Protein AF-A0A7C7JL71-F1 (afdb_monomer_lite)

Secondary structure (DSSP, 8-state):
--EEEEE---GGG--TTEEETTEEEEEEEEPSSSSEEEEEEEETTEEEEEEEEEETTEEEEEE-STT--SSSHHHHHHHHHHHHHTT--EEEE----S--GGGS-GGG---HHHHTT----SS----TT-TT-HHHHHHHHH--

Foldseek 3Di:
DWKFKFFDDDCVLDDAQDDFDQKTWHDWAQDPPAQKIWTFMDHDPATFIWIWHDDPRMTMIFTDDPRQDPPNLSRLVHNVRVCVSSVTGTPDGPRDNDDDPPCPCCVVVDDPVVCVVDDDDDDDDDDDCCDPCVVVVVCVVVPD

pLDDT: mean 89.2, std 10.15, range [53.34, 98.44]

Sequence (144 aa):
MPHIYVKDFDLDQFQDNSKYDEVEFYYLAKSSKYNSYLIFTRFRDKEFFLELKKKGNRVLIKSEKTHRPSPNYPVHVAISALAKMLNLQVLSSNLNLKEPKHLTNLEYLKDVEFFNKFQDFGEIAIEIGFGSGRHLLYRAENEP

Radius of gyration: 20.21 Å; chains: 1; bounding box: 53×31×45 Å

Structure (mmCIF, N/CA/C/O backbone):
data_AF-A0A7C7JL71-F1
#
_entry.id   AF-A0A7C7JL71-F1
#
loop_
_atom_site.group_PDB
_atom_site.id
_atom_site.type_symbol
_atom_site.label_atom_id
_atom_site.label_alt_id
_atom_site.label_comp_id
_atom_site.label_asym_id
_atom_site.label_entity_id
_atom_site.label_seq_id
_atom_site.pdbx_PDB_ins_code
_atom_site.Cartn_x
_atom_site.Cartn_y
_atom_site.Cartn_z
_atom_site.occupancy
_atom_site.B_iso_or_equiv
_atom_site.auth_seq_id
_atom_site.auth_comp_id
_atom_site.auth_asym_id
_atom_site.auth_atom_id
_atom_site.pdbx_PDB_model_num
ATOM 1 N N . MET A 1 1 ? 6.430 8.032 -0.819 1.00 85.31 1 MET A N 1
ATOM 2 C CA . MET A 1 1 ? 5.640 6.780 -0.814 1.00 85.31 1 MET A CA 1
ATOM 3 C C . MET A 1 1 ? 4.162 7.140 -0.878 1.00 85.31 1 MET A C 1
ATOM 5 O O . MET A 1 1 ? 3.798 8.121 -0.221 1.00 85.31 1 MET A O 1
ATOM 9 N N . PRO A 1 2 ? 3.347 6.428 -1.673 1.00 94.19 2 PRO A N 1
ATOM 10 C CA . PRO A 1 2 ? 1.902 6.644 -1.721 1.00 94.19 2 PRO A CA 1
ATOM 11 C C . PRO A 1 2 ? 1.289 6.494 -0.334 1.00 94.19 2 PRO A C 1
ATOM 13 O O . PRO A 1 2 ? 1.622 5.544 0.379 1.00 94.19 2 PRO A O 1
ATOM 16 N N . HIS A 1 3 ? 0.458 7.449 0.064 1.00 97.62 3 HIS A N 1
ATOM 17 C CA . HIS A 1 3 ? -0.243 7.423 1.336 1.00 97.62 3 HIS A CA 1
ATOM 18 C C . HIS A 1 3 ? -1.449 8.364 1.353 1.00 97.62 3 HIS A C 1
ATOM 20 O O . HIS A 1 3 ? -1.548 9.311 0.569 1.00 97.62 3 HIS A O 1
ATOM 26 N N . ILE A 1 4 ? -2.330 8.122 2.318 1.00 98.44 4 ILE A N 1
ATOM 27 C CA . ILE A 1 4 ? -3.407 9.035 2.698 1.00 98.44 4 ILE A CA 1
ATOM 28 C C . ILE A 1 4 ? -3.438 9.202 4.216 1.00 98.44 4 ILE A C 1
ATOM 30 O O . ILE A 1 4 ? -3.019 8.311 4.961 1.00 98.44 4 ILE A O 1
ATOM 34 N N . TYR A 1 5 ? -3.963 10.333 4.674 1.00 98.31 5 TYR A N 1
ATOM 35 C CA . TYR A 1 5 ? -4.461 10.474 6.035 1.00 98.31 5 TYR A CA 1
ATOM 36 C C . TYR A 1 5 ? -5.983 10.437 6.003 1.00 98.31 5 TYR A C 1
ATOM 38 O O . TYR A 1 5 ? -6.602 11.154 5.220 1.00 98.31 5 TYR A O 1
ATOM 46 N N . VAL A 1 6 ? -6.576 9.639 6.881 1.00 98.06 6 VAL A N 1
ATOM 47 C CA . VAL A 1 6 ? -8.028 9.557 7.081 1.00 98.06 6 VAL A CA 1
ATOM 48 C C . VAL A 1 6 ? -8.368 9.898 8.528 1.00 98.06 6 VAL A C 1
ATOM 50 O O . VAL A 1 6 ? -7.499 9.815 9.403 1.00 98.06 6 VAL A O 1
ATOM 53 N N . LYS A 1 7 ? -9.613 10.297 8.793 1.00 97.44 7 LYS A N 1
ATOM 54 C CA . LYS A 1 7 ? -10.129 10.396 10.165 1.00 97.44 7 LYS A CA 1
ATOM 55 C C . LYS A 1 7 ? -10.072 9.016 10.828 1.00 97.44 7 LYS A C 1
ATOM 57 O O . LYS A 1 7 ? -10.164 8.011 10.129 1.00 97.44 7 LYS A O 1
ATOM 62 N N . ASP A 1 8 ? -9.869 8.963 12.145 1.00 94.88 8 ASP A N 1
ATOM 63 C CA . ASP A 1 8 ? -9.944 7.685 12.865 1.00 94.88 8 ASP A CA 1
ATOM 64 C C . ASP A 1 8 ? -11.297 7.005 12.631 1.00 94.88 8 ASP A C 1
ATOM 66 O O . ASP A 1 8 ? -12.332 7.668 12.519 1.00 94.88 8 ASP A O 1
ATOM 70 N N . PHE A 1 9 ? -11.245 5.686 12.488 1.00 93.12 9 PHE A N 1
ATOM 71 C CA . PHE A 1 9 ? -12.366 4.839 12.115 1.00 93.12 9 PHE A CA 1
ATOM 72 C C . PHE A 1 9 ? -12.251 3.491 12.826 1.00 93.12 9 PHE A C 1
ATOM 74 O O . PHE A 1 9 ? -11.183 3.126 13.343 1.00 93.12 9 PHE A O 1
ATOM 81 N N . ASP A 1 10 ? -13.367 2.772 12.855 1.00 89.56 10 ASP A N 1
ATOM 82 C CA . ASP A 1 10 ? -13.439 1.446 13.446 1.00 89.56 10 ASP A CA 1
ATOM 83 C C . ASP A 1 10 ? -12.992 0.378 12.443 1.00 89.56 10 ASP A C 1
ATOM 85 O O . ASP A 1 10 ? -13.455 0.348 11.301 1.00 89.56 10 ASP A O 1
ATOM 89 N N . LEU A 1 11 ? -12.072 -0.484 12.873 1.00 86.88 11 LEU A N 1
ATOM 90 C CA . LEU A 1 11 ? -11.543 -1.563 12.043 1.00 86.88 11 LEU A CA 1
ATOM 91 C C . LEU A 1 11 ? -12.468 -2.775 12.002 1.00 86.88 11 LEU A C 1
ATOM 93 O O . LEU A 1 11 ? -12.288 -3.603 11.117 1.00 86.88 11 LEU A O 1
ATOM 97 N 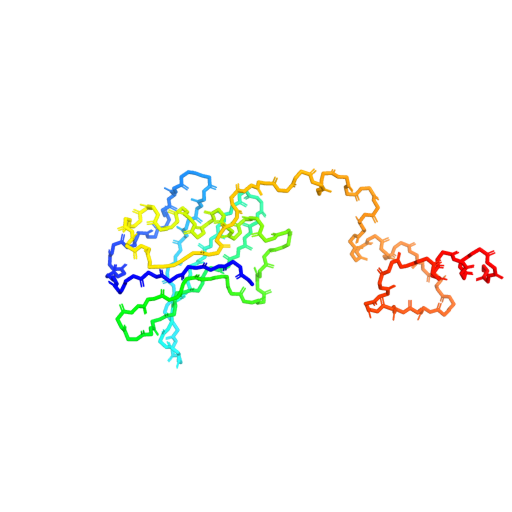N . ASP A 1 12 ? -13.487 -2.837 12.859 1.00 86.06 12 ASP A N 1
ATOM 98 C CA . ASP A 1 12 ? -14.507 -3.891 12.827 1.00 86.06 12 ASP A CA 1
ATOM 99 C C . ASP A 1 12 ? -15.321 -3.883 11.515 1.00 86.06 12 ASP A C 1
ATOM 101 O O . ASP A 1 12 ? -15.985 -4.857 11.169 1.00 86.06 12 ASP A O 1
ATOM 105 N N . GLN A 1 13 ? -15.240 -2.796 10.739 1.00 82.12 13 GLN A N 1
ATOM 106 C CA . GLN A 1 13 ? -15.808 -2.700 9.391 1.00 82.12 13 GLN A CA 1
ATOM 107 C C . GLN A 1 13 ? -15.011 -3.492 8.342 1.00 82.12 13 GLN A C 1
ATOM 109 O O . GLN A 1 13 ? -15.510 -3.726 7.240 1.00 82.12 13 GLN A O 1
ATOM 114 N N . PHE A 1 14 ? -13.766 -3.868 8.644 1.00 91.44 14 PHE A N 1
ATOM 115 C CA . PHE A 1 14 ? -12.931 -4.639 7.735 1.00 91.44 14 PHE A CA 1
ATOM 116 C C . PHE A 1 14 ? -13.330 -6.116 7.768 1.00 91.44 14 PHE A C 1
ATOM 118 O O . PHE A 1 14 ? -13.365 -6.740 8.825 1.00 91.44 14 PHE A O 1
ATOM 125 N N . GLN A 1 15 ? -13.591 -6.677 6.5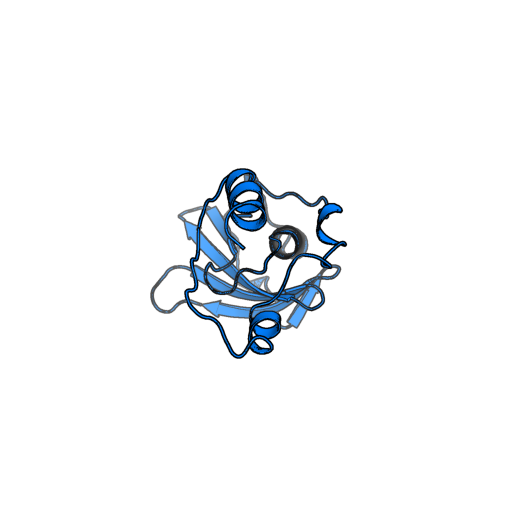90 1.00 91.25 15 GLN A N 1
ATOM 126 C CA . GLN A 1 15 ? -13.879 -8.096 6.417 1.00 91.25 15 GLN A CA 1
ATOM 127 C C . GLN A 1 15 ? -12.688 -8.782 5.752 1.00 91.25 15 GLN A C 1
ATOM 129 O O . GLN A 1 15 ? -12.209 -8.333 4.705 1.00 91.25 15 GLN A O 1
ATOM 134 N N . ASP A 1 16 ? -12.234 -9.878 6.355 1.00 93.50 16 ASP A N 1
ATOM 135 C CA . ASP A 1 16 ? -11.213 -10.742 5.772 1.00 93.50 16 ASP A CA 1
ATOM 136 C C . ASP A 1 16 ? -11.702 -11.332 4.438 1.00 93.50 16 ASP A C 1
ATOM 138 O O . ASP A 1 16 ? -12.887 -11.615 4.252 1.00 93.50 16 ASP A O 1
ATOM 142 N N . ASN A 1 17 ? -10.769 -11.536 3.510 1.00 95.88 17 ASN A N 1
ATOM 143 C CA . ASN A 1 17 ? -11.004 -11.997 2.139 1.00 95.88 17 ASN A CA 1
ATOM 144 C C . ASN A 1 17 ? -12.004 -11.123 1.363 1.00 95.88 17 ASN A C 1
ATOM 146 O O . ASN A 1 17 ? -12.789 -11.615 0.550 1.00 95.88 17 ASN A O 1
ATOM 150 N N . SER A 1 18 ? -11.972 -9.813 1.606 1.00 95.44 18 SER A N 1
ATOM 151 C CA . SER A 1 18 ? -12.773 -8.839 0.873 1.00 95.44 18 SER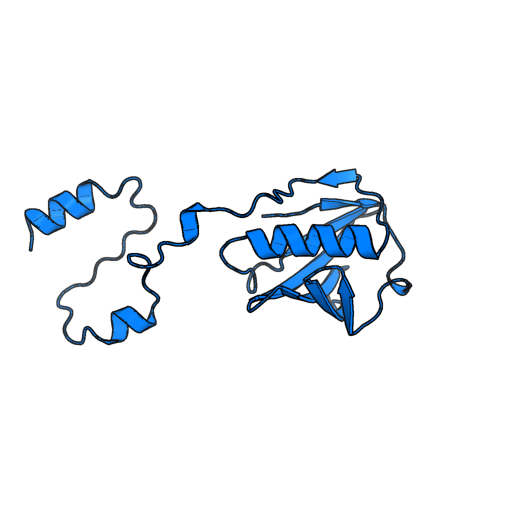 A CA 1
ATOM 152 C C . SER A 1 18 ? -12.118 -8.456 -0.452 1.00 95.44 18 SER A C 1
ATOM 154 O O . SER A 1 18 ? -10.900 -8.510 -0.637 1.00 95.44 18 SER A O 1
ATOM 156 N N . LYS A 1 19 ? -12.950 -8.046 -1.408 1.00 96.56 19 LYS A N 1
ATOM 157 C CA . LYS A 1 19 ? -12.511 -7.557 -2.712 1.00 96.56 19 LYS A CA 1
ATOM 158 C C . LYS A 1 19 ? -13.246 -6.271 -3.043 1.00 96.56 19 LYS A C 1
ATOM 160 O O . LYS A 1 19 ? -14.459 -6.184 -2.867 1.00 96.56 19 LYS A O 1
ATOM 165 N N . TYR A 1 20 ? -12.511 -5.296 -3.560 1.00 96.69 20 TYR A N 1
ATOM 166 C CA . TYR A 1 20 ? -13.071 -4.054 -4.073 1.00 96.69 20 TYR A CA 1
ATOM 167 C C . TYR A 1 20 ? -12.363 -3.692 -5.378 1.00 96.69 20 TYR A C 1
ATOM 169 O O . TYR A 1 20 ? -11.135 -3.586 -5.417 1.00 96.69 20 TYR A O 1
ATOM 177 N N . ASP A 1 21 ? -13.134 -3.514 -6.451 1.00 94.25 21 ASP A N 1
ATOM 178 C CA . ASP A 1 21 ? -12.623 -3.407 -7.821 1.00 94.25 21 ASP A CA 1
ATOM 179 C C . ASP A 1 21 ? -11.667 -4.583 -8.162 1.00 94.25 21 ASP A C 1
ATOM 181 O O . ASP A 1 21 ? -12.039 -5.757 -8.077 1.00 94.25 21 ASP A O 1
ATOM 185 N N . GLU A 1 22 ? -10.423 -4.281 -8.541 1.00 95.12 22 GLU A N 1
ATOM 186 C CA . GLU A 1 22 ? -9.367 -5.247 -8.878 1.00 95.12 22 GLU A CA 1
ATOM 187 C C . GLU A 1 22 ? -8.450 -5.595 -7.687 1.00 95.12 22 GLU A C 1
ATOM 189 O O . GLU A 1 22 ? -7.443 -6.284 -7.865 1.00 95.12 22 GLU A O 1
ATOM 194 N N . VAL A 1 23 ? -8.750 -5.090 -6.486 1.00 98.00 23 VAL A N 1
ATOM 195 C CA . VAL A 1 23 ? -7.900 -5.240 -5.298 1.00 98.00 23 VAL A CA 1
ATOM 196 C C . VAL A 1 23 ? -8.528 -6.230 -4.330 1.00 98.00 23 VAL A C 1
ATOM 198 O O . VAL A 1 23 ? -9.700 -6.114 -3.973 1.00 98.00 23 VAL A O 1
ATOM 201 N N . GLU A 1 24 ? -7.727 -7.185 -3.880 1.00 98.25 24 GLU A N 1
ATOM 202 C CA . GLU A 1 24 ? -8.105 -8.184 -2.885 1.00 98.25 24 GLU A CA 1
ATOM 203 C C . GLU A 1 24 ? -7.397 -7.899 -1.559 1.00 98.25 24 GLU A C 1
ATOM 205 O O . GLU A 1 24 ? -6.192 -7.632 -1.536 1.00 98.25 24 GLU A O 1
ATOM 210 N N . PHE A 1 25 ? -8.141 -7.975 -0.459 1.00 98.00 25 PHE A N 1
ATOM 211 C CA . PHE A 1 25 ? -7.658 -7.792 0.905 1.00 98.00 25 PHE A CA 1
ATOM 212 C C . PHE A 1 25 ? -7.940 -9.064 1.710 1.00 98.00 25 PHE A C 1
ATOM 214 O O . PHE A 1 25 ? -9.091 -9.440 1.909 1.00 98.00 25 PHE A O 1
ATOM 221 N N . TYR A 1 26 ? -6.893 -9.739 2.179 1.00 97.50 26 TYR A N 1
ATOM 222 C CA . TYR A 1 26 ? -7.029 -11.081 2.753 1.00 97.50 26 TYR A CA 1
ATOM 223 C C . TYR A 1 26 ? -7.253 -11.073 4.259 1.00 97.50 26 TYR A C 1
ATOM 225 O O . TYR A 1 26 ? -8.257 -11.596 4.722 1.00 97.50 26 TYR A O 1
ATOM 233 N N . TYR A 1 27 ? -6.329 -10.506 5.032 1.00 95.25 27 TYR A N 1
ATOM 234 C CA . TYR A 1 27 ? -6.432 -10.508 6.490 1.00 95.25 27 TYR A CA 1
ATOM 235 C C . TYR A 1 27 ? -5.804 -9.267 7.107 1.00 95.25 27 TYR A C 1
ATOM 237 O O . TYR A 1 27 ? -4.803 -8.737 6.605 1.00 95.25 27 TYR A O 1
ATOM 245 N N . LEU A 1 28 ? -6.391 -8.833 8.223 1.00 95.06 28 LEU A N 1
ATOM 246 C CA . LEU A 1 28 ? -5.896 -7.749 9.063 1.00 95.06 28 LEU A CA 1
ATOM 247 C C . LEU A 1 28 ? -5.067 -8.314 10.225 1.00 95.06 28 LEU A C 1
ATOM 249 O O . LEU A 1 28 ? -5.578 -8.984 11.117 1.00 95.06 28 LEU A O 1
ATOM 253 N N . ALA A 1 29 ? -3.780 -7.987 10.267 1.00 94.62 29 ALA A N 1
ATOM 254 C CA . ALA A 1 29 ? -2.893 -8.332 11.372 1.00 94.62 29 ALA A CA 1
ATOM 255 C C . ALA A 1 29 ? -2.626 -7.108 12.255 1.00 94.62 29 ALA A C 1
ATOM 257 O O . ALA A 1 29 ? -2.282 -6.034 11.762 1.00 94.62 29 ALA A O 1
ATOM 258 N N . LYS A 1 30 ? -2.721 -7.264 13.578 1.00 94.50 30 LYS A N 1
ATOM 259 C CA . LYS A 1 30 ? -2.355 -6.219 14.544 1.00 94.50 30 LYS A CA 1
ATOM 260 C C . LYS A 1 30 ? -0.897 -6.372 14.970 1.00 94.50 30 LYS A C 1
ATOM 262 O O . LYS A 1 30 ? -0.463 -7.463 15.332 1.00 94.50 30 LYS A O 1
ATOM 267 N N . SER A 1 31 ? -0.140 -5.277 14.975 1.00 92.38 31 SER A N 1
ATOM 268 C CA . SER A 1 31 ? 1.220 -5.295 15.516 1.00 92.38 31 SER A CA 1
ATOM 269 C C . SER A 1 31 ? 1.198 -5.493 17.036 1.00 92.38 31 SER A C 1
ATOM 271 O O . SER A 1 31 ? 0.447 -4.833 17.750 1.00 92.38 31 SER A O 1
ATOM 273 N N . SER A 1 32 ? 2.069 -6.367 17.544 1.00 91.94 32 SER A N 1
ATOM 274 C CA . SER A 1 32 ? 2.266 -6.575 18.986 1.00 91.94 32 SER A CA 1
ATOM 275 C C . SER A 1 32 ? 3.070 -5.456 19.660 1.00 91.94 32 SER A C 1
ATOM 277 O O . SER A 1 32 ? 3.002 -5.297 20.875 1.00 91.94 32 SER A O 1
ATOM 279 N N . LYS A 1 33 ? 3.837 -4.677 18.884 1.00 90.62 33 LYS A N 1
ATOM 280 C CA . LYS A 1 33 ? 4.787 -3.669 19.390 1.00 90.62 33 LYS A CA 1
ATOM 281 C C . LYS A 1 33 ? 4.364 -2.232 19.099 1.00 90.62 33 LYS A C 1
ATOM 283 O O . LYS A 1 33 ? 4.702 -1.322 19.853 1.00 90.62 33 LYS A O 1
ATOM 288 N N . TYR A 1 34 ? 3.672 -2.009 17.988 1.00 89.56 34 TYR A N 1
ATOM 289 C CA . TYR A 1 34 ? 3.298 -0.677 17.527 1.00 89.56 34 TYR A CA 1
ATOM 290 C C . TYR A 1 34 ? 1.779 -0.542 17.462 1.00 89.56 34 TYR A C 1
ATOM 292 O O . TYR A 1 34 ? 1.066 -1.517 17.264 1.00 89.56 34 TYR A O 1
ATOM 300 N N . ASN A 1 35 ? 1.270 0.686 17.576 1.00 90.56 35 ASN A N 1
ATOM 301 C CA . ASN A 1 35 ? -0.148 0.965 17.342 1.00 90.56 35 ASN A CA 1
ATOM 302 C C . ASN A 1 35 ? -0.446 1.035 15.830 1.00 90.56 35 ASN A C 1
ATOM 304 O O . ASN A 1 35 ? -0.767 2.096 15.280 1.00 90.56 35 ASN A O 1
ATOM 308 N N . SER A 1 36 ? -0.225 -0.083 15.143 1.00 94.56 36 SER A N 1
ATOM 309 C CA . SER A 1 36 ? -0.440 -0.232 13.709 1.00 94.56 36 SER A CA 1
ATOM 310 C C . SER A 1 36 ? -0.979 -1.611 13.346 1.00 94.56 36 SER A C 1
ATOM 312 O O . SER A 1 36 ? -0.856 -2.578 14.101 1.00 94.56 36 SER A O 1
ATOM 314 N N . TYR A 1 37 ? -1.573 -1.669 12.162 1.00 96.19 37 TYR A N 1
ATOM 315 C CA . TYR A 1 37 ? -2.129 -2.867 11.560 1.00 96.19 37 TYR A CA 1
ATOM 316 C C . TYR A 1 37 ? -1.525 -3.063 10.173 1.00 96.19 37 TYR A C 1
ATOM 318 O O . TYR A 1 37 ? -1.116 -2.090 9.533 1.00 96.19 37 TYR A O 1
ATOM 326 N N . LEU A 1 38 ? -1.481 -4.307 9.718 1.00 96.69 38 LEU A N 1
ATOM 327 C CA . LEU A 1 38 ? -1.103 -4.688 8.366 1.00 96.69 38 LEU A CA 1
ATOM 328 C C . LEU A 1 38 ? -2.282 -5.370 7.683 1.00 96.69 38 LEU A C 1
ATOM 330 O O . LEU A 1 38 ? -2.974 -6.160 8.313 1.00 96.69 38 LEU A O 1
ATOM 334 N N . ILE A 1 39 ? -2.477 -5.090 6.400 1.00 97.38 39 ILE A N 1
ATOM 335 C CA . ILE A 1 39 ? -3.447 -5.787 5.555 1.00 97.38 39 ILE A CA 1
ATOM 336 C C . ILE A 1 39 ? -2.686 -6.455 4.422 1.00 97.38 39 ILE A C 1
ATOM 338 O O . ILE A 1 39 ? -2.022 -5.765 3.638 1.00 97.38 39 ILE A O 1
ATOM 342 N N . PHE A 1 40 ? -2.784 -7.781 4.327 1.00 97.56 40 PHE A N 1
ATOM 343 C CA . PHE A 1 40 ? -2.261 -8.497 3.167 1.00 97.56 40 PHE A CA 1
AT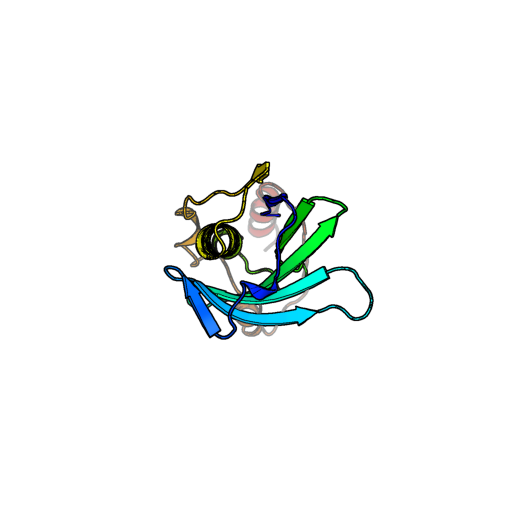OM 344 C C . PHE A 1 40 ? -3.128 -8.189 1.948 1.00 97.56 40 PHE A C 1
ATOM 346 O O . PHE A 1 40 ? -4.345 -8.370 1.983 1.00 97.56 40 PHE A O 1
ATOM 353 N N . THR A 1 41 ? -2.502 -7.656 0.904 1.00 97.94 41 THR A N 1
ATOM 354 C CA . THR A 1 41 ? -3.183 -7.053 -0.239 1.00 97.94 41 THR A CA 1
ATOM 355 C C . THR A 1 41 ? -2.615 -7.603 -1.537 1.00 97.94 41 THR A C 1
ATOM 357 O O . THR A 1 41 ? -1.395 -7.667 -1.706 1.00 97.94 41 THR A O 1
ATOM 360 N N . ARG A 1 42 ? -3.496 -7.930 -2.482 1.00 97.50 42 ARG A N 1
ATOM 361 C CA . ARG A 1 42 ? -3.121 -8.298 -3.846 1.00 97.50 42 ARG A CA 1
ATOM 362 C C . ARG A 1 42 ? -3.789 -7.380 -4.855 1.00 97.50 42 ARG A C 1
ATOM 364 O O . ARG A 1 42 ? -4.982 -7.098 -4.774 1.00 97.50 42 ARG A O 1
ATOM 371 N N . PHE A 1 43 ? -3.009 -6.941 -5.831 1.00 96.00 43 PHE A N 1
ATOM 372 C CA . PHE A 1 43 ? -3.499 -6.276 -7.031 1.00 96.00 43 PHE A CA 1
ATOM 373 C C . PHE A 1 43 ? -2.825 -6.928 -8.237 1.00 96.00 43 PHE A C 1
ATOM 375 O O . PHE A 1 43 ? -1.604 -6.834 -8.386 1.00 96.00 43 PHE A O 1
ATOM 382 N N . ARG A 1 44 ? -3.619 -7.593 -9.085 1.00 92.12 44 ARG A N 1
ATOM 383 C CA . ARG A 1 44 ? -3.125 -8.431 -10.194 1.00 92.12 44 ARG A CA 1
ATOM 384 C C . ARG A 1 44 ? -2.122 -9.486 -9.684 1.00 92.12 44 ARG A C 1
ATOM 386 O O . ARG A 1 44 ? -2.466 -10.259 -8.797 1.00 92.12 44 ARG A O 1
ATOM 393 N N . ASP A 1 45 ? -0.902 -9.510 -10.216 1.00 90.31 45 ASP A N 1
ATOM 394 C CA . ASP A 1 45 ? 0.195 -10.417 -9.847 1.00 90.31 45 ASP A CA 1
ATOM 395 C C . ASP A 1 45 ? 1.065 -9.898 -8.686 1.00 90.31 45 ASP A C 1
ATOM 397 O O . ASP A 1 45 ? 2.059 -10.527 -8.328 1.00 90.31 45 ASP A O 1
ATOM 401 N N . LYS A 1 46 ? 0.744 -8.728 -8.114 1.00 92.38 46 LYS A N 1
ATOM 402 C CA . LYS A 1 46 ? 1.547 -8.102 -7.056 1.00 92.38 46 LYS A CA 1
ATOM 403 C C . LYS A 1 46 ? 0.910 -8.284 -5.689 1.00 92.38 46 LYS A C 1
ATOM 405 O O . LYS A 1 46 ? -0.187 -7.788 -5.434 1.00 92.38 46 LYS A O 1
ATOM 410 N N . GLU A 1 47 ? 1.667 -8.908 -4.798 1.00 95.88 47 GLU A N 1
ATOM 411 C CA . GLU A 1 47 ? 1.333 -9.110 -3.392 1.00 95.88 47 GLU A CA 1
ATOM 412 C C . GLU A 1 47 ? 2.181 -8.194 -2.512 1.00 95.88 47 GLU A C 1
ATOM 414 O O . GLU A 1 47 ? 3.385 -8.039 -2.725 1.00 95.88 47 GLU A O 1
ATOM 419 N N . PHE A 1 48 ? 1.542 -7.533 -1.550 1.00 96.38 48 PHE A N 1
ATOM 420 C CA . PHE A 1 48 ? 2.197 -6.590 -0.649 1.00 96.38 48 PHE A CA 1
ATOM 421 C C . PHE A 1 48 ? 1.351 -6.323 0.595 1.00 96.38 48 PHE A C 1
ATOM 423 O O . PHE A 1 48 ? 0.206 -6.757 0.709 1.00 96.38 48 PHE A O 1
ATOM 430 N N . PHE A 1 49 ? 1.909 -5.565 1.538 1.00 97.44 49 PHE A N 1
ATOM 431 C CA . PHE A 1 49 ? 1.199 -5.163 2.748 1.00 97.44 49 PHE A CA 1
ATOM 432 C C . PHE A 1 49 ? 0.888 -3.669 2.746 1.00 97.44 49 PHE A C 1
ATOM 434 O O . PHE A 1 49 ? 1.770 -2.831 2.529 1.00 97.44 49 PHE A O 1
ATOM 441 N N . LEU A 1 50 ? -0.360 -3.329 3.061 1.00 97.44 50 LEU A N 1
ATOM 442 C CA . LEU A 1 50 ? -0.720 -1.985 3.502 1.00 97.44 50 LEU A CA 1
ATOM 443 C C . LEU A 1 50 ? -0.558 -1.889 5.018 1.00 97.44 50 LEU A C 1
ATOM 445 O O . LEU A 1 50 ? -0.945 -2.793 5.744 1.00 97.44 50 LEU A O 1
ATOM 449 N N . GLU A 1 51 ? -0.010 -0.780 5.499 1.00 97.25 51 GLU A N 1
ATOM 450 C CA . GLU A 1 51 ? 0.124 -0.447 6.913 1.00 97.25 51 GLU A CA 1
ATOM 451 C C . GLU A 1 51 ? -0.852 0.674 7.284 1.00 97.25 51 GLU A C 1
ATOM 453 O O . GLU A 1 51 ? -0.840 1.754 6.681 1.00 97.25 51 GLU A O 1
ATOM 458 N N . LEU A 1 52 ? -1.650 0.433 8.323 1.00 97.25 52 LEU A N 1
ATOM 459 C CA . LEU A 1 52 ? -2.548 1.400 8.943 1.00 97.25 52 LEU A CA 1
ATOM 460 C C . LEU A 1 52 ? -1.950 1.810 10.284 1.00 97.25 52 LEU A C 1
ATOM 462 O O . LEU A 1 52 ? -1.893 1.017 11.220 1.00 97.25 52 LEU A O 1
ATOM 466 N N . LYS A 1 53 ? -1.499 3.058 10.400 1.00 96.31 53 LYS A N 1
ATOM 467 C CA . LYS A 1 53 ? -0.853 3.571 11.612 1.00 96.31 53 LYS A CA 1
ATOM 468 C C . LYS A 1 53 ? -1.724 4.623 12.284 1.00 96.31 53 LYS A C 1
ATOM 470 O O . LYS A 1 53 ? -1.874 5.727 11.750 1.00 96.31 53 LYS A O 1
ATOM 475 N N . LYS A 1 54 ? -2.256 4.304 13.468 1.00 94.25 54 LYS A N 1
ATOM 476 C CA . LYS A 1 54 ? -3.064 5.242 14.259 1.00 94.25 54 LYS A CA 1
ATOM 477 C C . LYS A 1 54 ? -2.184 6.371 14.812 1.00 94.25 54 LYS A C 1
ATOM 479 O O . LYS A 1 54 ? -1.076 6.135 15.298 1.00 94.25 54 LYS A O 1
ATOM 484 N N . LYS A 1 55 ? -2.657 7.615 14.710 1.00 92.75 55 LYS A N 1
ATOM 485 C CA . LYS A 1 55 ? -1.980 8.832 15.190 1.00 92.75 55 LYS A CA 1
ATOM 486 C C . LYS A 1 55 ? -3.004 9.812 15.772 1.00 92.75 55 LYS A C 1
ATOM 488 O O . LYS A 1 55 ? -3.409 10.756 15.094 1.00 92.75 55 LYS A O 1
ATOM 493 N N . GLY A 1 56 ? -3.397 9.609 17.029 1.00 90.25 56 GLY A N 1
ATOM 494 C CA . GLY A 1 56 ? -4.481 10.382 17.643 1.00 90.25 56 GLY A CA 1
ATOM 495 C C . GLY A 1 56 ? -5.779 10.178 16.859 1.00 90.25 56 GLY A C 1
ATOM 496 O O . GLY A 1 56 ? -6.120 9.045 16.545 1.00 90.25 56 GLY A O 1
ATOM 497 N N . ASN A 1 57 ? -6.429 11.269 16.447 1.00 93.62 57 ASN A N 1
ATOM 498 C CA . ASN A 1 57 ? -7.731 11.238 15.759 1.00 93.62 57 ASN A CA 1
ATOM 499 C C . ASN A 1 57 ? -7.642 11.002 14.236 1.00 93.62 57 ASN A C 1
ATOM 501 O O . ASN A 1 57 ? -8.586 11.293 13.499 1.00 93.62 57 ASN A O 1
ATOM 505 N N . ARG A 1 58 ? -6.492 10.532 13.740 1.00 96.56 58 ARG A N 1
ATOM 506 C CA . ARG A 1 58 ? -6.267 10.228 12.321 1.00 96.56 58 ARG A CA 1
ATOM 507 C C . ARG A 1 58 ? -5.484 8.935 12.145 1.00 96.56 58 ARG A C 1
ATOM 509 O O . ARG A 1 58 ? -4.667 8.570 12.992 1.00 96.56 58 ARG A O 1
ATOM 516 N N . VAL A 1 59 ? -5.654 8.304 10.992 1.00 97.56 59 VAL A N 1
ATOM 517 C CA . VAL A 1 59 ? -4.919 7.101 10.590 1.00 97.56 59 VAL A CA 1
ATOM 518 C C . VAL A 1 59 ? -4.130 7.403 9.323 1.00 97.56 59 VAL A C 1
ATOM 520 O O . VAL A 1 59 ? -4.646 7.995 8.377 1.00 97.56 59 VAL A O 1
ATOM 523 N N . LEU A 1 60 ? -2.851 7.029 9.322 1.00 97.69 60 LEU A N 1
ATOM 524 C CA . LEU A 1 60 ? -2.002 7.049 8.134 1.00 97.69 60 LEU A CA 1
ATOM 525 C C . LEU A 1 60 ? -2.079 5.684 7.457 1.00 97.69 60 LEU A C 1
ATOM 527 O O . LEU A 1 60 ? -1.690 4.695 8.074 1.00 97.69 60 LEU A O 1
ATOM 531 N N . ILE A 1 61 ? -2.509 5.651 6.198 1.00 97.94 61 ILE A N 1
ATOM 532 C CA . ILE A 1 61 ? -2.542 4.435 5.379 1.00 97.94 61 ILE A CA 1
ATOM 533 C C . ILE A 1 61 ? -1.465 4.551 4.303 1.00 97.94 61 ILE A C 1
ATOM 535 O O . ILE A 1 61 ? -1.431 5.538 3.565 1.00 97.94 61 ILE A O 1
ATOM 539 N N . LYS A 1 62 ? -0.555 3.577 4.239 1.00 97.12 62 LYS A N 1
ATOM 540 C CA . LYS A 1 62 ? 0.586 3.542 3.304 1.00 97.12 62 LYS A CA 1
ATOM 541 C C . LYS A 1 62 ? 1.030 2.101 3.037 1.00 97.12 62 LYS A C 1
ATOM 543 O O . LYS A 1 62 ? 0.555 1.201 3.705 1.00 97.12 62 LYS A O 1
ATOM 548 N N . SER A 1 63 ? 1.973 1.872 2.123 1.00 95.44 63 SER A N 1
ATOM 549 C CA . SER A 1 63 ? 2.626 0.552 1.994 1.00 95.44 63 SER A CA 1
ATOM 550 C C . SER A 1 63 ? 3.572 0.267 3.166 1.00 95.44 63 SER A C 1
ATOM 552 O O . SER A 1 63 ? 4.232 1.180 3.678 1.00 95.44 63 SER A O 1
ATOM 554 N N . GLU A 1 64 ? 3.708 -0.999 3.543 1.00 93.94 64 GLU A N 1
ATOM 555 C CA . GLU A 1 64 ? 4.870 -1.489 4.288 1.00 93.94 64 GLU A CA 1
ATOM 556 C C . GLU A 1 64 ? 6.128 -1.319 3.406 1.00 93.94 64 GLU A C 1
ATOM 558 O O . GLU A 1 64 ? 6.039 -1.360 2.176 1.00 93.94 64 GLU A O 1
ATOM 563 N N . LYS A 1 65 ? 7.276 -0.991 4.011 1.00 87.94 65 LYS A N 1
ATOM 564 C CA . LYS A 1 65 ? 8.487 -0.583 3.289 1.00 87.94 65 LYS A CA 1
ATOM 565 C C . LYS A 1 65 ? 9.191 -1.747 2.592 1.00 87.94 65 LYS A C 1
ATOM 567 O O . LYS A 1 65 ? 9.653 -1.537 1.472 1.00 87.94 65 LYS A O 1
ATOM 572 N N . THR A 1 66 ? 9.333 -2.902 3.243 1.00 86.00 66 THR A N 1
ATOM 573 C CA . THR A 1 66 ? 10.143 -4.016 2.723 1.00 86.00 66 THR A CA 1
ATOM 574 C C . THR A 1 66 ? 9.412 -4.823 1.654 1.00 86.00 66 THR A C 1
ATOM 576 O O . THR A 1 66 ? 10.057 -5.316 0.740 1.00 86.00 66 THR A O 1
ATOM 579 N N . HIS A 1 67 ? 8.080 -4.883 1.701 1.00 83.44 67 HIS A N 1
ATOM 580 C CA . HIS A 1 67 ? 7.254 -5.613 0.725 1.00 83.44 67 HIS A CA 1
ATOM 581 C C . HIS A 1 67 ? 6.595 -4.702 -0.315 1.00 83.44 67 HIS A C 1
ATOM 583 O O . HIS A 1 67 ? 5.582 -5.049 -0.916 1.00 83.44 67 HIS A O 1
ATOM 589 N N . ARG A 1 68 ? 7.109 -3.485 -0.499 1.00 86.81 68 ARG A N 1
ATOM 590 C CA . ARG A 1 68 ? 6.507 -2.525 -1.423 1.00 86.81 68 ARG A CA 1
ATOM 591 C C . ARG A 1 68 ? 6.756 -2.950 -2.876 1.00 86.81 68 ARG A C 1
ATOM 593 O O . ARG A 1 68 ? 7.921 -3.075 -3.256 1.00 86.81 68 ARG A O 1
ATOM 600 N N . PRO A 1 69 ? 5.718 -3.047 -3.723 1.00 87.50 69 PRO A N 1
ATOM 601 C CA . PRO A 1 69 ? 5.903 -3.386 -5.123 1.00 87.50 69 PRO A CA 1
ATOM 602 C C . PRO A 1 69 ? 6.527 -2.212 -5.888 1.00 87.50 69 PRO A C 1
ATOM 604 O O . PRO A 1 69 ? 6.298 -1.035 -5.580 1.00 87.50 69 PRO A O 1
ATOM 607 N N . SER A 1 70 ? 7.303 -2.548 -6.916 1.00 82.25 70 SER A N 1
ATOM 608 C CA . SER A 1 70 ? 7.740 -1.617 -7.952 1.00 82.25 70 SER A CA 1
ATOM 609 C C . SER A 1 70 ? 7.064 -2.010 -9.269 1.00 82.25 70 SER A C 1
ATOM 611 O O . SER A 1 70 ? 7.119 -3.187 -9.628 1.00 82.25 70 SER A O 1
ATOM 613 N N . PRO A 1 71 ? 6.420 -1.075 -9.991 1.00 86.00 71 PRO A N 1
ATOM 614 C CA . PRO A 1 71 ? 6.214 0.342 -9.660 1.00 86.00 71 PRO A CA 1
ATOM 615 C C . PRO A 1 71 ? 5.258 0.565 -8.477 1.00 86.00 71 PRO A C 1
ATOM 617 O O . PRO A 1 71 ? 4.565 -0.344 -8.051 1.00 86.00 71 PRO A O 1
ATOM 620 N N . ASN A 1 72 ? 5.164 1.804 -7.972 1.00 90.69 72 ASN A N 1
ATOM 621 C CA . ASN A 1 72 ? 4.279 2.156 -6.843 1.00 90.69 72 ASN A CA 1
ATOM 622 C C . ASN A 1 72 ? 2.780 2.244 -7.210 1.00 90.69 72 ASN A C 1
ATOM 624 O O . ASN A 1 72 ? 1.954 2.497 -6.333 1.00 90.69 72 ASN A O 1
ATOM 628 N N . TYR A 1 73 ? 2.420 2.091 -8.487 1.00 93.62 73 TYR A N 1
ATOM 629 C CA . TYR A 1 73 ? 1.034 2.191 -8.962 1.00 93.62 73 TYR A CA 1
ATOM 630 C C . TYR A 1 73 ? 0.056 1.225 -8.256 1.00 93.62 73 TYR A C 1
ATOM 632 O O . TYR A 1 73 ? -0.975 1.709 -7.787 1.00 93.62 73 TYR A O 1
ATOM 640 N N . PRO A 1 74 ? 0.382 -0.069 -8.040 1.00 95.12 74 PRO A N 1
ATOM 641 C CA . PRO A 1 74 ? -0.460 -0.988 -7.268 1.00 95.12 74 PRO A CA 1
ATOM 642 C C . PRO A 1 74 ? -0.803 -0.459 -5.872 1.00 95.12 74 PRO A C 1
ATOM 644 O O . PRO A 1 74 ? -1.941 -0.564 -5.426 1.00 95.12 74 PRO A O 1
ATOM 647 N N . VAL A 1 75 ? 0.153 0.196 -5.200 1.00 96.56 75 VAL A N 1
ATOM 648 C CA . VAL A 1 75 ? -0.075 0.799 -3.878 1.00 96.56 75 VAL A CA 1
ATOM 649 C C . VAL A 1 75 ? -1.073 1.956 -3.967 1.00 96.56 75 VAL A C 1
ATOM 651 O O . VAL A 1 75 ? -1.926 2.098 -3.095 1.00 96.56 75 VAL A O 1
ATOM 654 N N . HIS A 1 76 ? -0.987 2.791 -5.008 1.00 96.94 76 HIS A N 1
ATOM 655 C CA . HIS A 1 76 ? -1.933 3.891 -5.205 1.00 96.94 76 HIS A CA 1
ATOM 656 C C . HIS A 1 76 ? -3.371 3.389 -5.364 1.00 96.94 76 HIS A C 1
ATOM 658 O O . HIS A 1 76 ? -4.275 3.914 -4.711 1.00 96.94 76 HIS A O 1
ATOM 664 N N . VAL A 1 77 ? -3.559 2.366 -6.200 1.00 97.12 77 VAL A N 1
ATOM 665 C CA . VAL A 1 77 ? -4.867 1.752 -6.450 1.00 97.12 77 VAL A CA 1
ATOM 666 C C . VAL A 1 77 ? -5.395 1.088 -5.183 1.00 97.12 77 VAL A C 1
ATOM 668 O O . VAL A 1 77 ? -6.513 1.382 -4.771 1.00 97.12 77 VAL A O 1
ATOM 671 N N . ALA A 1 78 ? -4.573 0.289 -4.502 1.00 97.75 78 ALA A N 1
ATOM 672 C CA . ALA A 1 78 ? -4.986 -0.425 -3.300 1.00 97.75 78 ALA A CA 1
ATOM 673 C C . ALA A 1 78 ? -5.394 0.495 -2.144 1.00 97.75 78 ALA A C 1
ATOM 675 O O . ALA A 1 78 ? -6.432 0.273 -1.524 1.00 97.75 78 ALA A O 1
ATOM 676 N N . ILE A 1 79 ? -4.637 1.567 -1.879 1.00 98.06 79 ILE A N 1
ATOM 677 C CA . ILE A 1 79 ? -5.019 2.540 -0.844 1.00 98.06 79 ILE A CA 1
ATOM 678 C C . ILE A 1 79 ? -6.340 3.227 -1.216 1.00 98.06 79 ILE A C 1
ATOM 680 O O . ILE A 1 79 ? -7.190 3.434 -0.349 1.00 98.06 79 ILE A O 1
ATOM 684 N N . SER A 1 80 ? -6.537 3.569 -2.496 1.00 98.06 80 SER A N 1
ATOM 685 C CA . SER A 1 80 ? -7.795 4.169 -2.945 1.00 98.06 80 SER A CA 1
ATOM 686 C C . SER A 1 80 ? -8.975 3.200 -2.851 1.00 98.06 80 SER A C 1
ATOM 688 O O . SER A 1 80 ? -10.069 3.651 -2.519 1.00 98.06 80 SER A O 1
ATOM 690 N N . ALA A 1 81 ? -8.776 1.920 -3.163 1.00 97.81 81 ALA A N 1
ATOM 691 C CA . ALA A 1 81 ? -9.803 0.887 -3.076 1.00 97.81 81 ALA A CA 1
ATOM 692 C C . ALA A 1 81 ? -10.217 0.659 -1.620 1.00 97.81 81 ALA A C 1
ATOM 694 O O . ALA A 1 81 ? -11.400 0.732 -1.311 1.00 97.81 81 ALA A O 1
ATOM 695 N N . LEU A 1 82 ? -9.248 0.519 -0.707 1.00 97.56 82 LEU A N 1
ATOM 696 C CA . LEU A 1 82 ? -9.512 0.355 0.724 1.00 97.56 82 LEU A CA 1
ATOM 697 C C . LEU A 1 82 ? -10.308 1.537 1.294 1.00 97.56 82 LEU A C 1
ATOM 699 O O . LEU A 1 82 ? -11.282 1.347 2.018 1.00 97.56 82 LEU A O 1
ATOM 703 N N . ALA A 1 83 ? -9.912 2.766 0.942 1.00 97.19 83 ALA A N 1
ATOM 704 C CA . ALA A 1 83 ? -10.591 3.967 1.415 1.00 97.19 83 ALA A CA 1
ATOM 705 C C . ALA A 1 83 ? -12.044 4.060 0.928 1.00 97.19 83 ALA A C 1
ATOM 707 O O . ALA A 1 83 ? -12.904 4.496 1.686 1.00 97.19 83 ALA A O 1
ATOM 708 N N . LYS A 1 84 ? -12.323 3.638 -0.311 1.00 96.94 84 LYS A N 1
ATOM 709 C CA . LYS A 1 84 ? -13.687 3.592 -0.857 1.00 96.94 84 LYS A CA 1
ATOM 710 C C . LYS A 1 84 ? -14.506 2.461 -0.240 1.00 96.94 84 LYS A C 1
ATOM 712 O O . LYS A 1 84 ? -15.632 2.702 0.174 1.00 96.94 84 LYS A O 1
ATOM 717 N N . MET A 1 85 ? -13.921 1.268 -0.133 1.00 96.19 85 MET A N 1
ATOM 718 C CA . MET A 1 85 ? -14.560 0.074 0.427 1.00 96.19 85 MET A CA 1
ATOM 719 C C . MET A 1 85 ? -15.062 0.313 1.851 1.00 96.19 85 MET A C 1
ATOM 721 O O . MET A 1 85 ? -16.193 -0.032 2.170 1.00 96.19 85 MET A O 1
ATOM 725 N N . LEU A 1 86 ? -14.237 0.944 2.688 1.00 95.44 86 LEU A N 1
ATOM 726 C CA . LEU A 1 86 ? -14.574 1.252 4.080 1.00 95.44 86 LEU A CA 1
ATOM 727 C C . LEU A 1 86 ? -15.231 2.634 4.251 1.00 95.44 86 LEU A C 1
ATOM 729 O O . LEU A 1 86 ? -15.395 3.100 5.373 1.00 95.44 86 LEU A O 1
ATOM 733 N N . ASN A 1 87 ? -15.567 3.321 3.152 1.00 95.94 87 ASN A N 1
ATOM 734 C CA . ASN A 1 87 ? -16.163 4.660 3.154 1.00 95.94 87 ASN A CA 1
ATOM 735 C C . ASN A 1 87 ? -15.422 5.666 4.070 1.00 95.94 87 ASN A C 1
ATOM 737 O O . ASN A 1 87 ? -16.019 6.390 4.871 1.00 95.94 87 ASN A O 1
ATOM 741 N N . LEU A 1 88 ? -14.089 5.682 3.987 1.00 96.81 88 LEU A N 1
ATOM 742 C CA . LEU A 1 88 ? -13.237 6.455 4.888 1.00 96.81 88 LEU A CA 1
ATOM 743 C C . LEU A 1 88 ? -13.284 7.951 4.572 1.00 96.81 88 LEU A C 1
ATOM 745 O O . LEU A 1 88 ? -13.142 8.380 3.426 1.00 96.81 88 LEU A O 1
ATOM 749 N N . GLN A 1 89 ? -13.338 8.773 5.621 1.00 97.62 89 GLN A N 1
ATOM 750 C CA . GLN A 1 89 ? -13.193 10.219 5.486 1.00 97.62 89 GLN A CA 1
ATOM 751 C C . GLN A 1 89 ? -11.719 10.596 5.259 1.00 97.62 89 GLN A C 1
ATOM 753 O O . GLN A 1 89 ? -10.934 10.708 6.207 1.00 97.62 89 GLN A O 1
ATOM 758 N N . VAL A 1 90 ? -11.342 10.821 3.999 1.00 97.88 90 VAL A N 1
ATOM 759 C CA . VAL A 1 90 ? -9.989 11.246 3.606 1.00 97.88 90 VAL A CA 1
ATOM 760 C C . VAL A 1 90 ? -9.741 12.704 4.002 1.00 97.88 90 VAL A C 1
ATOM 762 O O . VAL A 1 90 ? -10.455 13.606 3.580 1.00 97.88 90 VAL A O 1
ATOM 765 N N . LEU A 1 91 ? -8.698 12.932 4.803 1.00 97.81 91 LEU A N 1
ATOM 766 C CA . LEU A 1 91 ? -8.243 14.258 5.237 1.00 97.81 91 LEU A CA 1
ATOM 767 C C . LEU A 1 91 ? -7.186 14.830 4.288 1.00 97.81 91 LEU A C 1
ATOM 769 O O . LEU A 1 91 ? -7.147 16.031 4.043 1.00 97.81 91 LEU A O 1
ATOM 773 N N . SER A 1 92 ? -6.304 13.974 3.769 1.00 97.62 92 SER A N 1
ATOM 774 C CA . SER A 1 92 ? -5.332 14.341 2.739 1.00 97.62 92 SER A CA 1
ATOM 775 C C . SER A 1 92 ? -4.847 13.117 1.969 1.00 97.62 92 SER A C 1
ATOM 777 O O . SER A 1 92 ? -4.865 11.993 2.475 1.00 97.62 92 SER A O 1
ATOM 779 N N . SER A 1 93 ? -4.411 13.332 0.728 1.00 97.56 93 SER A N 1
ATOM 780 C CA . SER A 1 93 ? -3.998 12.270 -0.186 1.00 97.56 93 SER A CA 1
ATOM 781 C C . SER A 1 93 ? -2.878 12.747 -1.100 1.00 97.56 93 SER A C 1
ATOM 783 O O . SER A 1 93 ? -2.918 13.872 -1.592 1.00 97.56 93 SER A O 1
ATOM 785 N N . ASN A 1 94 ? -1.895 11.880 -1.350 1.00 96.62 94 ASN A N 1
ATOM 786 C CA . ASN A 1 94 ? -0.912 12.069 -2.418 1.00 96.62 94 ASN A CA 1
ATOM 787 C C . ASN A 1 94 ? -1.010 10.972 -3.493 1.00 96.62 94 ASN A C 1
ATOM 789 O O . ASN A 1 94 ? -0.026 10.668 -4.176 1.00 96.62 94 ASN A O 1
ATOM 793 N N . LEU A 1 95 ? -2.173 10.323 -3.601 1.00 95.88 95 LEU A N 1
ATOM 794 C CA . LEU A 1 95 ? -2.343 9.218 -4.529 1.00 95.88 95 LEU A CA 1
ATOM 795 C C . LEU A 1 95 ? -2.354 9.706 -5.984 1.00 95.88 95 LEU A C 1
ATOM 797 O O . LEU A 1 95 ? -3.016 10.685 -6.313 1.00 95.88 95 LEU A O 1
ATOM 801 N N . ASN A 1 96 ? -1.662 8.984 -6.864 1.00 93.19 96 ASN A N 1
ATOM 802 C CA . ASN A 1 96 ? -1.697 9.179 -8.303 1.00 93.19 96 ASN A CA 1
ATOM 803 C C . ASN A 1 96 ? -2.264 7.913 -8.953 1.00 93.19 96 ASN A C 1
ATOM 805 O O . ASN A 1 96 ? -1.591 6.887 -9.024 1.00 93.19 96 ASN A O 1
ATOM 809 N N . LEU A 1 97 ? -3.516 7.995 -9.400 1.00 91.19 97 LEU A N 1
ATOM 810 C CA . LEU A 1 97 ? -4.257 6.874 -9.989 1.00 91.19 97 LEU A CA 1
ATOM 811 C C . LEU A 1 97 ? -4.057 6.749 -11.505 1.00 91.19 97 LEU A C 1
ATOM 813 O O . LEU A 1 97 ? -4.706 5.926 -12.145 1.00 91.19 97 LEU A O 1
ATOM 817 N N . LYS A 1 98 ? -3.164 7.552 -12.095 1.00 87.81 98 LYS A N 1
ATOM 818 C CA . LYS A 1 98 ? -2.788 7.407 -13.502 1.00 87.81 98 LYS A CA 1
ATOM 819 C C . LYS A 1 98 ? -1.776 6.276 -13.630 1.00 87.81 98 LYS A C 1
ATOM 821 O O . LYS A 1 98 ? -0.662 6.387 -13.117 1.00 87.81 98 LYS A O 1
ATOM 826 N N . GLU A 1 99 ? -2.164 5.210 -14.323 1.00 80.19 99 GLU A N 1
ATOM 827 C CA . GLU A 1 99 ? -1.260 4.099 -14.614 1.00 80.19 99 GLU A CA 1
ATOM 828 C C . GLU A 1 99 ? -0.090 4.602 -15.480 1.00 80.19 99 GLU A C 1
ATOM 830 O O . GLU A 1 99 ? -0.315 5.213 -16.534 1.00 80.19 99 GLU A O 1
ATOM 835 N N . PRO A 1 100 ? 1.167 4.430 -15.034 1.00 73.00 100 PRO A N 1
ATOM 836 C CA . PRO A 1 100 ? 2.320 4.892 -15.788 1.00 73.00 100 PRO A CA 1
ATOM 837 C C . PRO A 1 100 ? 2.484 4.059 -17.064 1.00 73.00 100 PRO A C 1
ATOM 839 O O . PRO A 1 100 ? 2.902 2.907 -17.022 1.00 73.00 100 PRO A O 1
ATOM 842 N N . LYS A 1 101 ? 2.220 4.680 -18.218 1.00 68.00 101 LYS A N 1
ATOM 843 C CA . LYS A 1 101 ? 2.354 4.054 -19.546 1.00 68.00 101 LYS A CA 1
ATOM 844 C C . LYS A 1 101 ? 3.802 3.749 -19.958 1.00 68.00 101 LYS A C 1
ATOM 846 O O . LYS A 1 101 ? 4.014 3.038 -20.924 1.00 68.00 101 LYS A O 1
ATOM 851 N N . HIS A 1 102 ? 4.801 4.297 -19.262 1.00 58.53 102 HIS A N 1
ATOM 852 C CA . HIS A 1 102 ? 6.214 4.214 -19.666 1.00 58.53 102 HIS A CA 1
ATOM 853 C C . HIS A 1 102 ? 6.939 2.931 -19.230 1.00 58.53 102 HIS A C 1
ATOM 855 O O . HIS A 1 102 ? 8.104 2.760 -19.567 1.00 58.53 102 HIS A O 1
ATOM 861 N N . LEU A 1 103 ? 6.285 2.034 -18.488 1.00 54.22 103 LEU A N 1
ATOM 862 C CA . LEU A 1 103 ? 6.903 0.799 -17.984 1.00 54.22 103 LEU A CA 1
ATOM 863 C C . LEU A 1 103 ? 6.600 -0.435 -18.844 1.00 54.22 103 LEU A C 1
ATOM 865 O O . LEU A 1 103 ? 7.014 -1.535 -18.497 1.00 54.22 103 LEU A O 1
ATOM 869 N N . THR A 1 104 ? 5.893 -0.269 -19.963 1.00 53.66 104 THR A N 1
ATOM 870 C CA . THR A 1 104 ? 5.536 -1.372 -20.867 1.00 53.66 104 THR A CA 1
ATOM 871 C C . THR A 1 104 ? 6.710 -1.900 -21.694 1.00 53.66 104 THR A C 1
ATOM 873 O O . THR A 1 104 ? 6.638 -3.033 -22.154 1.00 53.66 104 THR A O 1
ATOM 876 N N . ASN A 1 105 ? 7.810 -1.149 -21.835 1.00 53.34 105 ASN A N 1
ATOM 877 C CA . ASN A 1 105 ? 9.004 -1.621 -22.545 1.00 53.34 105 ASN A CA 1
ATOM 878 C C . ASN A 1 105 ? 10.080 -2.073 -21.553 1.00 53.34 105 ASN A C 1
ATOM 880 O O . ASN A 1 105 ? 11.061 -1.379 -21.295 1.00 53.34 105 ASN A O 1
ATOM 884 N N . LEU A 1 106 ? 9.870 -3.270 -21.004 1.00 60.56 106 LEU A N 1
ATOM 885 C CA . LEU A 1 106 ? 10.809 -3.988 -20.135 1.00 60.56 106 LEU A CA 1
ATOM 886 C C . LEU A 1 106 ? 12.050 -4.514 -20.876 1.00 60.56 106 LEU A C 1
ATOM 888 O O . LEU A 1 106 ? 12.921 -5.093 -20.241 1.00 60.56 106 LEU A O 1
ATOM 892 N N . GLU A 1 107 ? 12.162 -4.333 -22.196 1.00 67.81 107 GLU A N 1
ATOM 893 C CA . GLU A 1 107 ? 13.239 -4.934 -22.997 1.00 67.81 107 GLU A CA 1
ATOM 894 C C . GLU A 1 107 ? 14.636 -4.645 -22.427 1.00 67.81 107 GLU A C 1
ATOM 896 O O . GLU A 1 107 ? 15.472 -5.547 -22.360 1.00 67.81 107 GLU A O 1
ATOM 901 N N . TYR A 1 108 ? 14.866 -3.425 -21.938 1.00 72.06 108 TYR A N 1
ATOM 902 C CA . TYR A 1 108 ? 16.154 -2.997 -21.383 1.00 72.06 108 TYR A CA 1
ATOM 903 C C . TYR A 1 108 ? 16.235 -3.073 -19.852 1.00 72.06 108 TYR A C 1
ATOM 905 O O . TYR A 1 108 ? 17.321 -2.934 -19.295 1.00 72.06 108 TYR A O 1
ATOM 913 N N . LEU A 1 109 ? 15.115 -3.311 -19.160 1.00 73.38 109 LEU A N 1
ATOM 914 C CA . LEU A 1 109 ? 15.094 -3.522 -17.713 1.00 73.38 109 LEU A CA 1
ATOM 915 C C . LEU A 1 109 ? 15.298 -5.007 -17.430 1.00 73.38 109 LEU A C 1
ATOM 917 O O . LEU A 1 109 ? 14.429 -5.831 -17.703 1.00 73.38 109 LEU A O 1
ATOM 921 N N . LYS A 1 110 ? 16.471 -5.344 -16.903 1.00 79.94 110 LYS A N 1
ATOM 922 C CA . LYS A 1 110 ? 16.857 -6.722 -16.607 1.00 79.94 110 LYS A CA 1
ATOM 923 C C . LYS A 1 110 ? 16.684 -7.014 -15.121 1.00 79.94 110 LYS A C 1
ATOM 925 O O . LYS A 1 110 ? 16.993 -6.164 -14.286 1.00 79.94 110 LYS A O 1
ATOM 930 N N . ASP A 1 111 ? 16.150 -8.189 -14.814 1.00 76.06 111 ASP A N 1
ATOM 931 C CA . ASP A 1 111 ? 16.117 -8.729 -13.458 1.00 76.06 111 ASP A CA 1
ATOM 932 C C . ASP A 1 111 ? 17.515 -9.215 -13.040 1.00 76.06 111 ASP A C 1
ATOM 934 O O . ASP A 1 111 ? 18.461 -9.191 -13.830 1.00 76.06 111 ASP A O 1
ATOM 938 N N . VAL A 1 112 ? 17.679 -9.596 -11.771 1.00 79.25 112 VAL A N 1
ATOM 939 C CA . VAL A 1 112 ? 18.979 -10.076 -11.269 1.00 79.25 112 VAL A CA 1
ATOM 940 C C . VAL A 1 112 ? 19.346 -11.390 -11.963 1.00 79.25 112 VAL A C 1
ATOM 942 O O . VAL A 1 112 ? 20.500 -11.625 -12.313 1.00 79.25 112 VAL A O 1
ATOM 945 N N . GLU A 1 113 ? 18.341 -12.211 -12.236 1.00 81.62 113 GLU A N 1
ATOM 946 C CA . GLU A 1 113 ? 18.423 -13.508 -12.884 1.00 81.62 113 GLU A CA 1
ATOM 947 C C . GLU A 1 113 ? 18.999 -13.417 -14.300 1.00 81.62 113 GLU A C 1
ATOM 949 O O . GLU A 1 113 ? 19.792 -14.275 -14.693 1.00 81.62 113 GLU A O 1
ATOM 954 N N . PHE A 1 114 ? 18.688 -12.358 -15.053 1.00 83.56 114 PHE A N 1
ATOM 955 C CA . PHE A 1 114 ? 19.293 -12.090 -16.354 1.00 83.56 114 PHE A CA 1
ATOM 956 C C . PHE A 1 114 ? 20.818 -12.044 -16.287 1.00 83.56 114 PHE A C 1
ATOM 958 O O . PHE A 1 114 ? 21.470 -12.451 -17.249 1.00 83.56 114 PHE A O 1
ATOM 965 N N . PHE A 1 115 ? 21.392 -11.549 -15.187 1.00 80.06 115 PHE A N 1
ATOM 966 C CA . PHE A 1 115 ? 22.840 -11.431 -15.049 1.00 80.06 115 PHE A CA 1
ATOM 967 C C . PHE A 1 115 ? 23.520 -12.765 -14.710 1.00 80.06 115 PHE A C 1
ATOM 969 O O . PHE A 1 115 ? 24.702 -12.920 -14.999 1.00 80.06 115 PHE A O 1
ATOM 976 N N . ASN A 1 116 ? 22.780 -13.768 -14.223 1.00 81.38 116 ASN A N 1
ATOM 977 C CA . ASN A 1 116 ? 23.328 -15.094 -13.897 1.00 81.38 116 ASN A CA 1
ATOM 978 C C . ASN A 1 116 ? 23.862 -15.859 -15.121 1.00 81.38 116 ASN A C 1
ATOM 980 O O . ASN A 1 116 ? 24.601 -16.830 -14.972 1.00 81.38 116 ASN A O 1
ATOM 984 N N . LYS A 1 117 ? 23.475 -15.459 -16.340 1.00 81.06 117 LYS A N 1
ATOM 985 C CA . LYS A 1 117 ? 23.947 -16.089 -17.584 1.00 81.06 117 LYS A CA 1
ATOM 986 C C . LYS A 1 117 ? 25.368 -15.681 -17.979 1.00 81.06 117 LYS A C 1
ATOM 988 O O . LYS A 1 117 ? 25.955 -16.316 -18.849 1.00 81.06 117 LYS A O 1
ATOM 993 N N . PHE A 1 118 ? 25.891 -14.604 -17.402 1.00 79.88 118 PHE A N 1
ATOM 994 C CA . PHE A 1 118 ? 27.259 -14.164 -17.634 1.00 79.88 118 PHE A CA 1
ATOM 995 C C . PHE A 1 118 ? 28.132 -14.825 -16.564 1.00 79.88 118 PHE A C 1
ATOM 997 O O . PHE A 1 118 ? 27.958 -14.559 -15.378 1.00 79.88 118 PHE A O 1
ATOM 1004 N N . GLN A 1 119 ? 29.002 -15.750 -16.972 1.00 66.62 119 GLN A N 1
ATOM 1005 C CA . GLN A 1 119 ? 29.780 -16.570 -16.034 1.00 66.62 119 GLN A CA 1
ATOM 1006 C C . GLN A 1 119 ? 31.214 -16.070 -15.819 1.00 66.62 119 GLN A C 1
ATOM 1008 O O . GLN A 1 119 ? 31.806 -16.398 -14.798 1.00 66.62 119 GLN A O 1
ATOM 1013 N N . ASP A 1 120 ? 31.715 -15.204 -16.702 1.00 70.12 120 ASP A N 1
ATOM 1014 C CA . ASP A 1 120 ? 33.072 -14.659 -16.644 1.00 70.12 120 ASP A CA 1
ATOM 1015 C C . ASP A 1 120 ? 33.027 -13.134 -16.640 1.00 70.12 120 ASP A C 1
ATOM 1017 O O . ASP A 1 120 ? 33.106 -12.473 -17.677 1.00 70.12 120 ASP A O 1
ATOM 1021 N N . PHE A 1 121 ? 32.879 -12.560 -15.452 1.00 68.62 121 PHE A N 1
ATOM 1022 C CA . PHE A 1 121 ? 33.210 -11.158 -15.262 1.00 68.62 121 PHE A CA 1
ATOM 1023 C C . PHE A 1 121 ? 34.672 -11.073 -14.833 1.00 68.62 121 PHE A C 1
ATOM 1025 O O . PHE A 1 121 ? 35.075 -11.759 -13.896 1.00 68.62 121 PHE A O 1
ATOM 1032 N N . GLY A 1 122 ? 35.459 -10.231 -15.505 1.00 74.31 122 GLY A N 1
ATOM 1033 C CA . GLY A 1 122 ? 36.744 -9.790 -14.970 1.00 74.31 122 GLY A CA 1
ATOM 1034 C C . GLY A 1 122 ? 36.499 -8.915 -13.741 1.00 74.31 122 GLY A C 1
ATOM 1035 O O . GLY A 1 122 ? 36.351 -9.404 -12.626 1.00 74.31 122 GLY A O 1
ATOM 1036 N N . GLU A 1 123 ? 36.386 -7.607 -13.950 1.00 77.81 123 GLU A N 1
ATOM 1037 C CA . GLU A 1 123 ? 36.054 -6.645 -12.897 1.00 77.81 123 GLU A CA 1
ATOM 1038 C C . GLU A 1 123 ? 34.610 -6.141 -13.066 1.00 77.81 123 GLU A C 1
ATOM 1040 O O . GLU A 1 123 ? 34.203 -5.761 -14.164 1.00 77.81 123 GLU A O 1
ATOM 1045 N N . ILE A 1 124 ? 33.815 -6.150 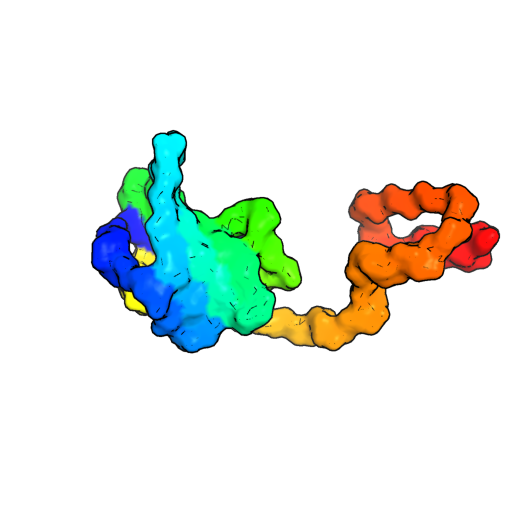-11.987 1.00 78.06 124 ILE A N 1
ATOM 1046 C CA . ILE A 1 124 ? 32.435 -5.635 -11.983 1.00 78.06 124 ILE A CA 1
ATOM 1047 C C . ILE A 1 124 ? 32.393 -4.320 -11.208 1.00 78.06 124 ILE A C 1
ATOM 1049 O O . ILE A 1 124 ? 32.686 -4.291 -10.012 1.00 78.06 124 ILE A O 1
ATOM 1053 N N . ALA A 1 125 ? 31.930 -3.252 -11.859 1.00 78.00 125 ALA A N 1
ATOM 1054 C CA . ALA A 1 125 ? 31.635 -1.976 -11.217 1.00 78.00 125 ALA A CA 1
ATOM 1055 C C . ALA A 1 125 ? 30.118 -1.740 -11.133 1.00 78.00 125 ALA A C 1
ATOM 1057 O O . ALA A 1 125 ? 29.397 -1.883 -12.121 1.00 78.00 125 ALA A O 1
ATOM 1058 N N . ILE A 1 126 ? 29.630 -1.342 -9.954 1.00 84.38 126 ILE A N 1
ATOM 1059 C CA . ILE A 1 126 ? 28.227 -0.963 -9.729 1.00 84.38 126 ILE A CA 1
ATOM 1060 C C . ILE A 1 126 ? 28.176 0.519 -9.367 1.00 84.38 126 ILE A C 1
ATOM 1062 O O . ILE A 1 126 ? 28.718 0.931 -8.343 1.00 84.38 126 ILE A O 1
ATOM 1066 N N . GLU A 1 127 ? 27.474 1.317 -10.173 1.00 85.88 127 GLU A N 1
ATOM 1067 C CA . GLU A 1 127 ? 27.252 2.738 -9.900 1.00 85.88 127 GLU A CA 1
ATOM 1068 C C . GLU A 1 127 ? 25.787 2.999 -9.528 1.00 85.88 127 GLU A C 1
ATOM 1070 O O . GLU A 1 127 ? 24.873 2.859 -10.344 1.00 85.88 127 GLU A O 1
ATOM 1075 N N . ILE A 1 128 ? 25.549 3.401 -8.277 1.00 91.12 128 ILE A N 1
ATOM 1076 C CA . ILE A 1 128 ? 24.220 3.784 -7.792 1.00 91.12 128 ILE A CA 1
ATOM 1077 C C . ILE A 1 128 ? 24.097 5.304 -7.875 1.00 91.12 128 ILE A C 1
ATOM 1079 O O . ILE A 1 128 ? 24.875 6.030 -7.265 1.00 91.12 128 ILE A O 1
ATOM 1083 N N . GLY A 1 129 ? 23.081 5.788 -8.592 1.00 87.06 129 GLY A N 1
ATOM 1084 C CA . GLY A 1 129 ? 22.861 7.226 -8.756 1.00 87.06 129 GLY A CA 1
ATOM 1085 C C . GLY A 1 129 ? 23.681 7.857 -9.883 1.00 87.06 129 GLY A C 1
ATOM 1086 O O . GLY A 1 129 ? 23.995 9.039 -9.799 1.00 87.06 129 GLY A O 1
ATOM 1087 N N . PHE A 1 130 ? 23.947 7.109 -10.960 1.00 89.44 130 PHE A N 1
ATOM 1088 C CA . PHE A 1 130 ? 24.714 7.526 -12.148 1.00 89.44 130 PHE A CA 1
ATOM 1089 C C . PHE A 1 130 ? 24.128 8.717 -12.945 1.00 89.44 130 PHE A C 1
ATOM 1091 O O . PHE A 1 130 ? 24.621 9.091 -14.014 1.00 89.44 130 PHE A O 1
ATOM 1098 N N . GLY A 1 131 ? 23.032 9.314 -12.471 1.00 90.56 131 GLY A N 1
ATOM 1099 C CA . GLY A 1 131 ? 22.354 10.424 -13.128 1.00 90.56 131 GLY A CA 1
ATOM 1100 C C . GLY A 1 131 ? 21.863 10.049 -14.527 1.00 90.56 131 GLY A C 1
ATOM 1101 O O . GLY A 1 131 ? 21.039 9.155 -14.687 1.00 90.56 131 GLY A O 1
ATOM 1102 N N . SER A 1 132 ? 22.352 10.762 -15.545 1.00 88.31 132 SER A N 1
ATOM 1103 C CA . SER A 1 132 ? 21.963 10.521 -16.944 1.00 88.31 132 SER A CA 1
ATOM 1104 C C . SER A 1 132 ? 22.640 9.305 -17.584 1.00 88.31 132 SER A C 1
ATOM 1106 O O . SER A 1 132 ? 22.206 8.875 -18.648 1.00 88.31 132 SER A O 1
ATOM 1108 N N . GLY A 1 133 ? 23.717 8.784 -16.986 1.00 88.94 133 GLY A N 1
ATOM 1109 C CA . GLY A 1 133 ? 24.445 7.614 -17.489 1.00 88.94 133 GLY A CA 1
ATOM 1110 C C . GLY A 1 133 ? 25.246 7.855 -18.770 1.00 88.94 133 GLY A C 1
ATOM 1111 O O . GLY A 1 133 ? 25.825 6.918 -19.308 1.00 88.94 133 GLY A O 1
ATOM 1112 N N . ARG A 1 134 ? 25.327 9.099 -19.268 1.00 91.38 134 ARG A N 1
ATOM 1113 C CA . ARG A 1 134 ? 26.098 9.427 -20.483 1.00 91.38 134 ARG A CA 1
ATOM 1114 C C . ARG A 1 134 ? 27.581 9.075 -20.355 1.00 91.38 134 ARG A C 1
ATOM 1116 O O . ARG A 1 134 ? 28.185 8.671 -21.339 1.00 91.38 134 ARG A O 1
ATOM 1123 N N . HIS A 1 135 ? 28.158 9.206 -19.160 1.00 90.50 135 HIS A N 1
ATOM 1124 C CA . HIS A 1 135 ? 29.556 8.845 -18.916 1.00 90.50 135 HIS A CA 1
ATOM 1125 C C . HIS A 1 135 ? 29.777 7.331 -18.919 1.00 90.50 135 HIS A C 1
ATOM 1127 O O . HIS A 1 135 ? 30.835 6.893 -19.350 1.00 90.50 135 HIS A O 1
ATOM 1133 N N . LEU A 1 136 ? 28.787 6.538 -18.493 1.00 89.06 136 LEU A N 1
ATOM 1134 C CA . LEU A 1 136 ? 28.847 5.077 -18.584 1.00 89.06 136 LEU A CA 1
ATOM 1135 C C . LEU A 1 136 ? 28.866 4.627 -20.046 1.00 89.06 136 LEU A C 1
ATOM 1137 O O . LEU A 1 136 ? 29.662 3.767 -20.401 1.00 89.06 136 LEU A O 1
ATOM 1141 N N . LEU A 1 137 ? 28.047 5.255 -20.899 1.00 87.44 137 LEU A N 1
ATOM 1142 C CA . LEU A 1 137 ? 28.068 5.000 -22.343 1.00 87.44 137 LEU A CA 1
ATOM 1143 C C . LEU A 1 137 ? 29.416 5.387 -22.962 1.00 87.44 137 LEU A C 1
ATOM 1145 O O . LEU A 1 137 ? 29.988 4.604 -23.708 1.00 87.44 137 LEU A O 1
ATOM 1149 N N . TYR A 1 138 ? 29.942 6.562 -22.601 1.00 91.00 138 TYR A N 1
ATOM 1150 C CA . TYR A 1 138 ? 31.263 7.004 -23.049 1.00 91.00 138 TYR A CA 1
ATOM 1151 C C . TYR A 1 138 ? 32.366 6.019 -22.634 1.00 91.00 138 TYR A C 1
ATOM 1153 O O . TYR A 1 138 ? 33.204 5.664 -23.456 1.00 91.00 138 TYR A O 1
ATOM 1161 N N . ARG A 1 139 ? 32.365 5.540 -21.384 1.00 85.81 139 ARG A N 1
ATOM 1162 C CA . ARG A 1 139 ? 33.335 4.539 -20.916 1.00 85.81 139 ARG A CA 1
ATOM 1163 C C . ARG A 1 139 ? 33.195 3.215 -21.653 1.00 85.81 139 ARG A C 1
ATOM 1165 O O . ARG A 1 139 ? 34.196 2.709 -22.122 1.00 85.81 139 ARG A O 1
ATOM 1172 N N . ALA A 1 140 ? 31.980 2.701 -21.832 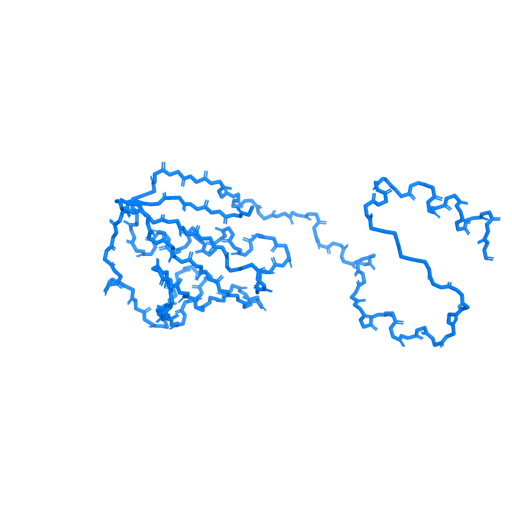1.00 84.81 140 ALA A N 1
ATOM 1173 C CA . ALA A 1 140 ? 31.762 1.446 -22.553 1.00 84.81 140 ALA A CA 1
ATOM 1174 C C . ALA A 1 140 ? 32.261 1.488 -24.012 1.00 84.81 140 ALA A C 1
ATOM 1176 O O . ALA A 1 140 ? 32.639 0.461 -24.562 1.00 84.81 140 ALA A O 1
ATOM 1177 N N . GLU A 1 141 ? 32.255 2.666 -24.642 1.00 88.00 141 GLU A N 1
ATOM 1178 C CA . GLU A 1 141 ? 32.786 2.854 -25.996 1.00 88.00 141 GLU A CA 1
ATOM 1179 C C . GLU A 1 141 ? 34.320 2.988 -26.026 1.00 88.00 141 GLU A C 1
ATOM 1181 O O . GLU A 1 141 ? 34.958 2.492 -26.952 1.00 88.00 141 GLU A O 1
ATOM 1186 N N . ASN A 1 142 ? 34.918 3.654 -25.031 1.00 90.31 142 ASN A N 1
ATOM 1187 C CA . ASN A 1 142 ? 36.350 3.990 -25.021 1.00 90.31 142 ASN A CA 1
ATOM 1188 C C . ASN A 1 142 ? 37.225 3.014 -24.208 1.00 90.31 142 ASN A C 1
ATOM 1190 O O . ASN A 1 142 ? 38.442 3.000 -24.383 1.00 90.31 142 ASN A O 1
ATOM 1194 N N . GLU A 1 143 ? 36.621 2.220 -23.327 1.00 81.56 143 GLU A N 1
ATOM 1195 C CA . GLU A 1 143 ? 37.255 1.261 -22.413 1.00 81.56 143 GLU A CA 1
ATOM 1196 C C . GLU A 1 143 ? 36.494 -0.092 -22.455 1.00 81.56 143 GLU A C 1
ATOM 1198 O O . GLU A 1 143 ? 35.867 -0.462 -21.459 1.00 81.56 143 GLU A O 1
ATOM 1203 N N . PRO A 1 144 ? 36.458 -0.795 -23.610 1.00 65.56 144 PRO A N 1
ATOM 1204 C CA . PRO A 1 144 ? 35.693 -2.036 -23.781 1.00 65.56 144 PRO A CA 1
ATOM 1205 C C . PRO A 1 144 ? 36.292 -3.260 -23.074 1.00 65.56 144 PRO A C 1
ATOM 1207 O O . PRO A 1 144 ? 37.538 -3.346 -22.957 1.00 65.56 144 PRO A O 1
#